Protein AF-A0A5E4I9H7-F1 (afdb_monomer)

Nearest PDB structures (foldseek):
  7e1y-assembly1_H  TM=5.548E-01  e=5.928E-02  Staphylothermus marinus F1
  8fk7-assembly1_B  TM=4.806E-01  e=4.820E-02  Pyrobaculum calidifontis
  9bc2-assembly1_A  TM=6.150E-01  e=5.208E-01  Homo sapiens
  5mhl-assembly1_A  TM=6.143E-01  e=5.927E+00  Homo sapiens

Sequence (140 aa):
MRKIIFLIAFCIITSLSLPLVTAENTTNNTGPEFEVGLYTSIGFGLSFHGFEISVKNIGDSTAHNVTLTNLSIEGNVIYNNRVTKWERDIESGTTLLGSPNSLFIGIGRFTATMTVTCDEGIFGTGSGNGFIFGPFIIVP

pLDDT: mean 74.17, std 20.03, range [35.59, 94.38]

Secondary structure (DSSP, 8-state):
------------------------------S--EEEEEEEE--SSSS--EEEEEEEE-SSSPBPS-EEEEEEEEEEEEE----B-----B-TT-EEEE--S--EEEEEEEEEEEEEE-TTS-EEEEEEEEEEEETEEE--

Radius of gyration: 18.61 Å; Cα contacts (8 Å, |Δi|>4): 320; chains: 1; bounding box: 38×57×47 Å

Foldseek 3Di:
DDDPPDDPDDDPPPVPPDPPDDDDDPDLDQDWDWDKDWFWDDDDDPPARATKMKIATQHQAKFFQKWWADKDKDDFKDKDDDGGGDRDIHGHGDMDMDGRPMFIAGAFKMKIKIWIAGPVRDIDIDIFIWGHHGRHIGTD

Structure (mmCIF, N/CA/C/O backbone):
data_AF-A0A5E4I9H7-F1
#
_entry.id   AF-A0A5E4I9H7-F1
#
loop_
_atom_site.group_PDB
_atom_site.id
_atom_site.type_symbol
_atom_site.label_atom_id
_atom_site.label_alt_id
_atom_site.label_comp_id
_atom_site.label_asym_id
_atom_site.label_entity_id
_atom_site.label_seq_id
_atom_site.pdbx_PDB_ins_code
_atom_site.Cartn_x
_atom_site.Cartn_y
_atom_site.Cartn_z
_atom_site.occupancy
_atom_site.B_iso_or_equiv
_atom_site.auth_seq_id
_atom_site.auth_comp_id
_atom_site.auth_asym_id
_atom_site.auth_atom_id
_atom_site.pdbx_PDB_model_num
ATOM 1 N N . MET A 1 1 ? -6.751 46.058 32.868 1.00 44.66 1 MET A N 1
ATOM 2 C CA . MET A 1 1 ? -6.467 46.267 31.429 1.00 44.66 1 MET A CA 1
ATOM 3 C C . MET A 1 1 ? -4.961 46.276 31.224 1.00 44.66 1 MET A C 1
ATOM 5 O O . MET A 1 1 ? -4.310 47.004 31.956 1.00 44.66 1 MET A O 1
ATOM 9 N N . ARG A 1 2 ? -4.470 45.542 30.206 1.00 40.03 2 ARG A N 1
ATOM 10 C CA . ARG A 1 2 ? -3.063 45.441 29.740 1.00 40.03 2 ARG A CA 1
ATOM 11 C C . ARG A 1 2 ? -2.138 44.648 30.679 1.00 40.03 2 ARG A C 1
ATOM 13 O O . ARG A 1 2 ? -2.130 44.911 31.864 1.00 40.03 2 ARG A O 1
ATOM 20 N N . LYS A 1 3 ? -1.304 43.698 30.258 1.00 39.94 3 LYS A N 1
ATOM 21 C CA . LYS A 1 3 ? -1.002 43.030 28.979 1.00 39.94 3 LYS A CA 1
ATOM 22 C C . LYS A 1 3 ? -0.296 41.734 29.408 1.00 39.94 3 LYS A C 1
ATOM 24 O O . LYS A 1 3 ? 0.827 41.808 29.892 1.00 39.94 3 LYS A O 1
ATOM 29 N N . ILE A 1 4 ? -0.942 40.580 29.277 1.00 44.72 4 ILE A N 1
ATOM 30 C CA . ILE A 1 4 ? -0.258 39.290 29.405 1.00 44.72 4 ILE A CA 1
ATOM 31 C C . ILE A 1 4 ? 0.155 38.912 27.984 1.00 44.72 4 ILE A C 1
ATOM 33 O O . ILE A 1 4 ? -0.651 38.425 27.199 1.00 44.72 4 ILE A O 1
ATOM 37 N N . ILE A 1 5 ? 1.392 39.251 27.627 1.00 48.50 5 ILE A N 1
ATOM 38 C CA . ILE A 1 5 ? 2.045 38.751 26.419 1.00 48.50 5 ILE A CA 1
ATOM 39 C C . ILE A 1 5 ? 2.619 37.394 26.825 1.00 48.50 5 ILE A C 1
ATOM 41 O O . ILE A 1 5 ? 3.740 37.316 27.319 1.00 48.50 5 ILE A O 1
ATOM 45 N N . PHE A 1 6 ? 1.811 36.337 26.709 1.00 40.84 6 PHE A N 1
ATOM 46 C CA . PHE A 1 6 ? 2.344 34.981 26.736 1.00 40.84 6 PHE A CA 1
ATOM 47 C C . PHE A 1 6 ? 2.988 34.721 25.379 1.00 40.84 6 PHE A C 1
ATOM 49 O O . PHE A 1 6 ? 2.344 34.703 24.333 1.00 40.84 6 PHE A O 1
ATOM 56 N N . LEU A 1 7 ? 4.303 34.608 25.456 1.00 37.34 7 LEU A N 1
ATOM 57 C CA . LEU A 1 7 ? 5.242 34.168 24.450 1.00 37.34 7 LEU A CA 1
ATOM 58 C C . LEU A 1 7 ? 4.737 32.856 23.808 1.00 37.34 7 LEU A C 1
ATOM 60 O O . LEU A 1 7 ? 4.924 31.782 24.371 1.00 37.34 7 LEU A O 1
ATOM 64 N N . ILE A 1 8 ? 4.087 32.925 22.641 1.00 43.84 8 ILE A N 1
ATOM 65 C CA . ILE A 1 8 ? 3.889 31.753 21.771 1.00 43.84 8 ILE A CA 1
ATOM 66 C C . ILE A 1 8 ? 5.214 31.551 21.039 1.00 43.84 8 ILE A C 1
ATOM 68 O O . ILE A 1 8 ? 5.404 31.956 19.895 1.00 43.84 8 ILE A O 1
ATOM 72 N N . ALA A 1 9 ? 6.177 31.007 21.770 1.00 41.84 9 ALA A N 1
ATOM 73 C CA . ALA A 1 9 ? 7.362 30.401 21.208 1.00 41.84 9 ALA A CA 1
ATOM 74 C C . ALA A 1 9 ? 7.155 28.887 21.256 1.00 41.84 9 ALA A C 1
ATOM 76 O O . ALA A 1 9 ? 6.731 28.352 22.277 1.00 41.84 9 ALA A O 1
ATOM 77 N N . PHE A 1 10 ? 7.535 28.221 20.168 1.00 40.91 10 PHE A N 1
ATOM 78 C CA . PHE A 1 10 ? 7.790 26.783 20.110 1.00 40.91 10 PHE A CA 1
ATOM 79 C C . PHE A 1 10 ? 6.576 25.851 19.945 1.00 40.91 10 PHE A C 1
ATOM 81 O O . PHE A 1 10 ? 6.074 25.258 20.891 1.00 40.91 10 PHE A O 1
ATOM 88 N N . CYS A 1 11 ? 6.164 25.659 18.691 1.00 36.44 11 CYS A N 1
ATOM 89 C CA . CYS A 1 11 ? 6.064 24.329 18.073 1.00 36.44 11 CYS A CA 1
ATOM 90 C C . CYS A 1 11 ? 5.727 24.507 16.590 1.00 36.44 11 CYS A C 1
ATOM 92 O O . CYS A 1 11 ? 4.625 24.219 16.130 1.00 36.44 11 CYS A O 1
ATOM 94 N N . ILE A 1 12 ? 6.707 24.991 15.823 1.00 42.19 12 ILE A N 1
ATOM 95 C CA . ILE A 1 12 ? 6.789 24.608 14.416 1.00 42.19 12 ILE A CA 1
ATOM 96 C C . ILE A 1 12 ? 7.152 23.123 14.463 1.00 42.19 12 ILE A C 1
ATOM 98 O O . ILE A 1 12 ? 8.326 22.767 14.509 1.00 42.19 12 ILE A O 1
ATOM 102 N N . ILE A 1 13 ? 6.149 22.250 14.549 1.00 46.06 13 ILE A N 1
ATOM 103 C CA . ILE A 1 13 ? 6.342 20.844 14.211 1.00 46.06 13 ILE A CA 1
ATOM 104 C C . ILE A 1 13 ? 6.421 20.850 12.689 1.00 46.06 13 ILE A C 1
ATOM 106 O O . ILE A 1 13 ? 5.437 20.633 11.989 1.00 46.06 13 ILE A O 1
ATOM 110 N N . THR A 1 14 ? 7.598 21.199 12.165 1.00 43.44 14 THR A N 1
ATOM 111 C CA . THR A 1 14 ? 7.997 20.687 10.864 1.00 43.44 14 THR A CA 1
ATOM 112 C C . THR A 1 14 ? 7.932 19.182 11.036 1.00 43.44 14 THR A C 1
ATOM 114 O O . THR A 1 14 ? 8.718 18.620 11.801 1.00 43.44 14 THR A O 1
ATOM 117 N N . SER A 1 15 ? 6.936 18.552 10.426 1.00 42.78 15 SER A N 1
ATOM 118 C CA . SER A 1 15 ? 6.852 17.109 10.283 1.00 42.78 15 SER A CA 1
ATOM 119 C C . SER A 1 15 ? 8.076 16.661 9.490 1.00 42.78 15 SER A C 1
ATOM 121 O O . SER A 1 15 ? 8.045 16.534 8.270 1.00 42.78 15 SER A O 1
ATOM 123 N N . LEU A 1 16 ? 9.194 16.506 10.195 1.00 39.16 16 LEU A N 1
ATOM 124 C CA . LEU A 1 16 ? 10.362 15.791 9.733 1.00 39.16 16 LEU A CA 1
ATOM 125 C C . LEU A 1 16 ? 9.991 14.315 9.865 1.00 39.16 16 LEU A C 1
ATOM 127 O O . LEU A 1 16 ? 10.379 13.638 10.813 1.00 39.16 16 LEU A O 1
ATOM 131 N N . SER A 1 17 ? 9.134 13.852 8.958 1.00 41.81 17 SER A N 1
ATOM 132 C CA . SER A 1 17 ? 8.898 12.435 8.740 1.00 41.81 17 SER A CA 1
ATOM 133 C C . SER A 1 17 ? 10.205 11.873 8.194 1.00 41.81 17 SER A C 1
ATOM 135 O O . SER A 1 17 ? 10.480 11.953 6.997 1.00 41.81 17 SER A O 1
ATOM 137 N N . LEU A 1 18 ? 11.070 11.407 9.093 1.00 37.03 18 LEU A N 1
ATOM 138 C CA . LEU A 1 18 ? 12.185 10.554 8.718 1.00 37.03 18 LEU A CA 1
ATOM 139 C C . LEU A 1 18 ? 11.556 9.236 8.258 1.00 37.03 18 LEU A C 1
ATOM 141 O O . LEU A 1 18 ? 10.929 8.573 9.089 1.00 37.03 18 LEU A O 1
ATOM 145 N N . PRO A 1 19 ? 11.667 8.846 6.976 1.00 37.22 19 PRO A N 1
ATOM 146 C CA . PRO A 1 19 ? 11.302 7.493 6.604 1.00 37.22 19 PRO A CA 1
ATOM 147 C C . PRO A 1 19 ? 12.175 6.549 7.435 1.00 37.22 19 PRO A C 1
ATOM 149 O O . PRO A 1 19 ? 13.403 6.664 7.445 1.00 37.22 19 PRO A O 1
ATOM 152 N N . LEU A 1 20 ? 11.540 5.644 8.181 1.00 36.56 20 LEU A N 1
ATOM 153 C CA . LEU A 1 20 ? 12.226 4.534 8.830 1.00 36.56 20 LEU A CA 1
ATOM 154 C C . LEU A 1 20 ? 12.629 3.548 7.728 1.00 36.56 20 LEU A C 1
ATOM 156 O O . LEU A 1 20 ? 11.966 2.540 7.500 1.00 36.56 20 LEU A O 1
ATOM 160 N N . VAL A 1 21 ? 13.692 3.879 6.996 1.00 36.00 21 VAL A N 1
ATOM 161 C CA . VAL A 1 21 ? 14.273 3.001 5.982 1.00 36.00 21 VAL A CA 1
ATOM 162 C C . VAL A 1 21 ? 14.941 1.848 6.719 1.00 36.00 21 VAL A C 1
ATOM 164 O O . VAL A 1 21 ? 15.958 2.029 7.385 1.00 36.00 21 VAL A O 1
ATOM 167 N N . THR A 1 22 ? 14.354 0.659 6.616 1.00 38.41 22 THR A N 1
ATOM 168 C CA . THR A 1 22 ? 15.020 -0.584 7.008 1.00 38.41 22 THR A CA 1
ATOM 169 C C . THR A 1 22 ? 14.993 -1.538 5.825 1.00 38.41 22 THR A C 1
ATOM 171 O O . THR A 1 22 ? 13.996 -2.219 5.618 1.00 38.41 22 THR A O 1
ATOM 174 N N . ALA A 1 23 ? 16.077 -1.534 5.048 1.00 37.97 23 ALA A N 1
ATOM 175 C CA . ALA A 1 23 ? 16.718 -2.701 4.435 1.00 37.97 23 ALA A CA 1
ATOM 176 C C . ALA A 1 23 ? 17.817 -2.205 3.479 1.00 37.97 23 ALA A C 1
ATOM 178 O O . ALA A 1 23 ? 17.538 -1.781 2.363 1.00 37.97 23 ALA A O 1
ATOM 179 N N . GLU A 1 24 ? 19.076 -2.260 3.919 1.00 40.72 24 GLU A N 1
ATOM 180 C CA . GLU A 1 24 ? 20.189 -2.406 2.980 1.00 40.72 24 GLU A CA 1
ATOM 181 C C . GLU A 1 24 ? 20.118 -3.824 2.413 1.00 40.72 24 GLU A C 1
ATOM 183 O O . GLU A 1 24 ? 20.291 -4.801 3.144 1.00 40.72 24 GLU A O 1
ATOM 188 N N . ASN A 1 25 ? 19.895 -3.940 1.108 1.00 35.59 25 ASN A N 1
ATOM 189 C CA . ASN A 1 25 ? 20.383 -5.082 0.353 1.00 35.59 25 ASN A CA 1
ATOM 190 C C . ASN A 1 25 ? 20.858 -4.598 -1.018 1.00 35.59 25 ASN A C 1
ATOM 192 O O . ASN A 1 25 ? 20.178 -4.748 -2.026 1.00 35.59 25 ASN A O 1
ATOM 196 N N . THR A 1 26 ? 22.036 -3.975 -1.041 1.00 40.25 26 THR A N 1
ATOM 197 C CA . THR A 1 26 ? 22.721 -3.558 -2.269 1.00 40.25 26 THR A CA 1
ATOM 198 C C . THR A 1 26 ? 23.333 -4.782 -2.960 1.00 40.25 26 THR A C 1
ATOM 200 O O . THR A 1 26 ? 24.550 -4.945 -3.035 1.00 40.25 26 THR A O 1
ATOM 203 N N . THR A 1 27 ? 22.491 -5.683 -3.458 1.00 44.59 27 THR A N 1
ATOM 204 C CA . THR A 1 27 ? 22.846 -6.501 -4.617 1.00 44.59 27 THR A CA 1
ATOM 205 C C . THR A 1 27 ? 22.474 -5.687 -5.848 1.00 44.59 27 THR A C 1
ATOM 207 O O . THR A 1 27 ? 21.405 -5.091 -5.874 1.00 44.59 27 THR A O 1
ATOM 210 N N . ASN A 1 28 ? 23.358 -5.611 -6.847 1.00 47.53 28 ASN A N 1
ATOM 211 C CA . ASN A 1 28 ? 23.052 -5.020 -8.154 1.00 47.53 28 ASN A CA 1
ATOM 212 C C . ASN A 1 28 ? 21.913 -5.823 -8.807 1.00 47.53 28 ASN A C 1
ATOM 214 O O . ASN A 1 28 ? 22.161 -6.711 -9.623 1.00 47.53 28 ASN A O 1
ATOM 218 N N . ASN A 1 29 ? 20.679 -5.570 -8.390 1.00 53.97 29 ASN A N 1
ATOM 219 C CA . ASN A 1 29 ? 19.491 -6.161 -8.964 1.00 53.97 29 ASN A CA 1
ATOM 220 C C . ASN A 1 29 ? 19.203 -5.363 -10.230 1.00 53.97 29 ASN A C 1
ATOM 222 O O . ASN A 1 29 ? 18.763 -4.222 -10.169 1.00 53.97 29 ASN A O 1
ATOM 226 N N . THR A 1 30 ? 19.512 -5.952 -11.381 1.00 75.06 30 THR A N 1
ATOM 227 C CA . THR A 1 30 ? 19.011 -5.457 -12.663 1.00 75.06 30 THR A CA 1
ATOM 228 C C . THR A 1 30 ? 17.507 -5.717 -12.693 1.00 75.06 30 THR A C 1
ATOM 230 O O . THR A 1 30 ? 17.106 -6.884 -12.651 1.00 75.06 30 THR A O 1
ATOM 233 N N . GLY A 1 31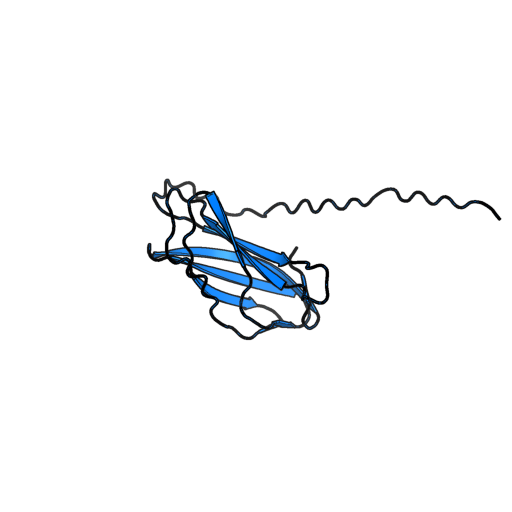 ? 16.679 -4.677 -12.732 1.00 83.94 31 GLY A N 1
ATOM 234 C CA . GLY A 1 31 ? 15.224 -4.816 -12.661 1.00 83.94 31 GLY A CA 1
ATOM 235 C C . GLY A 1 31 ? 14.527 -3.711 -11.858 1.00 83.94 31 GLY A C 1
ATOM 236 O O . GLY A 1 31 ? 15.185 -2.906 -11.195 1.00 83.94 31 GLY A O 1
ATOM 237 N N . PRO A 1 32 ? 13.185 -3.657 -11.903 1.00 88.62 32 PRO A N 1
ATOM 238 C CA . PRO A 1 32 ? 12.420 -2.817 -10.998 1.00 88.62 32 PRO A CA 1
ATOM 239 C C . PRO A 1 32 ? 12.547 -3.329 -9.558 1.00 88.62 32 PRO A C 1
ATOM 241 O O . PRO A 1 32 ? 12.660 -4.528 -9.313 1.00 88.62 32 PRO A O 1
ATOM 244 N N . GLU A 1 33 ? 12.481 -2.414 -8.599 1.00 91.31 33 GLU A N 1
ATOM 245 C CA . GLU A 1 33 ? 12.485 -2.704 -7.162 1.00 91.31 33 GLU A CA 1
ATOM 246 C C . GLU A 1 33 ? 11.599 -1.670 -6.470 1.00 91.31 33 GLU A C 1
ATOM 248 O O . GLU A 1 33 ? 11.568 -0.517 -6.892 1.00 91.31 33 GLU A O 1
ATOM 253 N N . PHE A 1 34 ? 10.859 -2.048 -5.426 1.00 90.50 34 PHE A N 1
ATOM 254 C CA . PHE A 1 34 ? 9.857 -1.160 -4.834 1.00 90.50 34 PHE A CA 1
ATOM 255 C C . PHE A 1 34 ? 10.146 -0.807 -3.380 1.00 90.50 34 PHE A C 1
ATOM 257 O O . PHE A 1 34 ? 10.235 -1.677 -2.516 1.00 90.50 34 PHE A O 1
ATOM 264 N N . GLU A 1 35 ? 10.135 0.490 -3.098 1.00 91.56 35 GLU A N 1
ATOM 265 C CA . GLU A 1 35 ? 9.957 1.040 -1.759 1.00 91.56 35 GLU A CA 1
ATOM 266 C C . GLU A 1 35 ? 8.468 1.370 -1.571 1.00 91.56 35 GLU A C 1
ATOM 268 O O . GLU A 1 35 ? 7.886 2.131 -2.350 1.00 91.56 35 GLU A O 1
ATOM 273 N N . VAL A 1 36 ? 7.829 0.778 -0.559 1.00 89.56 36 VAL A N 1
ATOM 274 C CA . VAL A 1 36 ? 6.387 0.927 -0.313 1.00 89.56 36 VAL A CA 1
ATOM 275 C C . VAL A 1 36 ? 6.155 1.599 1.036 1.00 89.56 36 VAL A C 1
ATOM 277 O O . VAL A 1 36 ? 6.547 1.068 2.075 1.00 89.56 36 VAL A O 1
ATOM 280 N N . GLY A 1 37 ? 5.490 2.752 1.022 1.00 88.12 37 GLY A N 1
ATOM 281 C CA . GLY A 1 37 ? 5.144 3.530 2.208 1.00 88.12 37 GLY A CA 1
ATOM 282 C C . GLY A 1 37 ? 3.638 3.612 2.432 1.00 88.12 37 GLY A C 1
ATOM 283 O O . GLY A 1 37 ? 2.841 3.462 1.509 1.00 88.12 37 GLY A O 1
ATOM 284 N N . LEU A 1 38 ? 3.249 3.864 3.679 1.00 85.94 38 LEU A N 1
ATOM 285 C CA . LEU A 1 38 ? 1.865 4.076 4.099 1.00 85.94 38 LEU A CA 1
ATOM 286 C C . LEU A 1 38 ? 1.790 5.406 4.839 1.00 85.94 38 LEU A C 1
ATOM 288 O O . LEU A 1 38 ? 2.664 5.688 5.654 1.00 85.94 38 LEU A O 1
ATOM 292 N N . TYR A 1 39 ? 0.765 6.211 4.578 1.00 83.50 39 TYR A N 1
ATOM 293 C CA . TYR A 1 39 ? 0.606 7.509 5.231 1.00 83.50 39 TYR A CA 1
ATOM 294 C C . TYR A 1 39 ? -0.860 7.962 5.245 1.00 83.50 39 TYR A C 1
ATOM 296 O O . TYR A 1 39 ? -1.738 7.361 4.622 1.00 83.50 39 TYR A O 1
ATOM 304 N N . THR A 1 40 ? -1.139 9.025 5.997 1.00 79.19 40 THR A N 1
ATOM 305 C CA . THR A 1 40 ? -2.445 9.689 5.990 1.00 79.19 40 THR A CA 1
ATOM 306 C C . THR A 1 40 ? -2.392 10.917 5.097 1.00 79.19 40 THR A C 1
ATOM 308 O O . THR A 1 40 ? -1.576 11.813 5.308 1.00 79.19 40 THR A O 1
ATOM 311 N N . SER A 1 41 ? -3.323 11.009 4.152 1.00 67.88 41 SER A N 1
ATOM 312 C CA . SER A 1 41 ? -3.600 12.257 3.446 1.00 67.88 41 SER A CA 1
ATOM 313 C C . SER A 1 41 ? -4.569 13.122 4.248 1.00 67.88 41 SER A C 1
ATOM 315 O O . SER A 1 41 ? -5.560 12.641 4.804 1.00 67.88 41 SER A O 1
ATOM 317 N N . ILE A 1 42 ? -4.292 14.423 4.320 1.00 59.53 42 ILE A N 1
ATOM 318 C CA . ILE A 1 42 ? -5.215 15.412 4.883 1.00 59.53 42 ILE A CA 1
ATOM 319 C C . ILE A 1 42 ? -5.693 16.288 3.727 1.00 59.53 42 ILE A C 1
ATOM 321 O O . ILE A 1 42 ? -4.981 17.185 3.280 1.00 59.53 42 ILE A O 1
ATOM 325 N N . GLY A 1 43 ? -6.899 16.021 3.227 1.00 50.19 43 GLY A N 1
ATOM 326 C CA . GLY A 1 43 ? -7.582 16.921 2.302 1.00 50.19 43 GLY A CA 1
ATOM 327 C C . GLY A 1 43 ? -8.211 18.097 3.056 1.00 50.19 43 GLY A C 1
ATOM 328 O O . GLY A 1 43 ? -8.847 17.907 4.090 1.00 50.19 43 GLY A O 1
ATOM 329 N N . PHE A 1 44 ? -8.069 19.325 2.548 1.00 37.28 44 PHE A N 1
ATOM 330 C CA . PHE A 1 44 ? -8.844 20.462 3.055 1.00 37.28 44 PHE A CA 1
ATOM 331 C C . PHE A 1 44 ? -10.278 20.389 2.506 1.00 37.28 44 PHE A C 1
ATOM 333 O O . PHE A 1 44 ? -10.523 20.684 1.339 1.00 37.28 44 PHE A O 1
ATOM 340 N N . GLY A 1 45 ? -11.226 19.975 3.349 1.00 41.12 45 GLY A N 1
ATOM 341 C CA . GLY A 1 45 ? -12.648 19.815 3.018 1.00 41.12 45 GLY A CA 1
ATOM 342 C C . GLY A 1 45 ? -13.216 18.536 3.637 1.00 41.12 45 GLY A C 1
ATOM 343 O O . GLY A 1 45 ? -12.471 17.738 4.188 1.00 41.12 45 GLY A O 1
ATOM 344 N N . LEU A 1 46 ? -14.527 18.299 3.534 1.00 36.72 46 LEU A N 1
ATOM 345 C CA . LEU A 1 46 ? -15.194 17.065 4.009 1.00 36.72 46 LEU A CA 1
ATOM 346 C C . LEU A 1 46 ? -14.741 15.776 3.273 1.00 36.72 46 LEU A C 1
ATOM 348 O O . LEU A 1 46 ? -15.368 14.727 3.407 1.00 36.72 46 LEU A O 1
ATOM 352 N N . SER A 1 47 ? -13.668 15.851 2.487 1.00 42.12 47 SER A N 1
ATOM 353 C CA . SER A 1 47 ? -13.011 14.727 1.835 1.00 42.12 47 SER A CA 1
ATOM 354 C C . SER A 1 47 ? -12.081 14.065 2.848 1.00 42.12 47 SER A C 1
ATOM 356 O O . SER A 1 47 ? -11.034 14.600 3.199 1.00 42.12 47 SER A O 1
ATOM 358 N N . PHE A 1 48 ? -12.553 12.936 3.365 1.00 49.22 48 PHE A N 1
ATOM 359 C CA . PHE A 1 48 ? -11.990 12.134 4.445 1.00 49.22 48 PHE A CA 1
ATOM 360 C C . PHE A 1 48 ? -10.459 12.014 4.441 1.00 49.22 48 PHE A C 1
ATOM 362 O O . PHE A 1 48 ? -9.842 11.839 3.395 1.00 49.22 48 PHE A O 1
ATOM 369 N N . HIS A 1 49 ? -9.891 12.033 5.652 1.00 53.66 49 HIS A N 1
ATOM 370 C CA . HIS A 1 49 ? -8.520 11.645 5.981 1.00 53.66 49 HIS A CA 1
ATOM 371 C C . HIS A 1 49 ? -8.231 10.237 5.438 1.00 53.66 49 HIS A C 1
ATOM 373 O O . HIS A 1 49 ? -8.561 9.235 6.075 1.00 53.66 49 HIS A O 1
ATOM 379 N N . GLY A 1 50 ? -7.720 10.168 4.212 1.00 66.69 50 GLY A N 1
ATOM 380 C CA . GLY A 1 50 ? -7.597 8.930 3.460 1.00 66.69 50 GLY A CA 1
ATOM 381 C C . GLY A 1 50 ? -6.311 8.213 3.826 1.00 66.69 50 GLY A C 1
ATOM 382 O O . GLY A 1 50 ? -5.239 8.820 3.816 1.00 66.69 50 GLY A O 1
ATOM 383 N N . PHE A 1 51 ? -6.418 6.920 4.120 1.00 80.38 51 PHE A N 1
A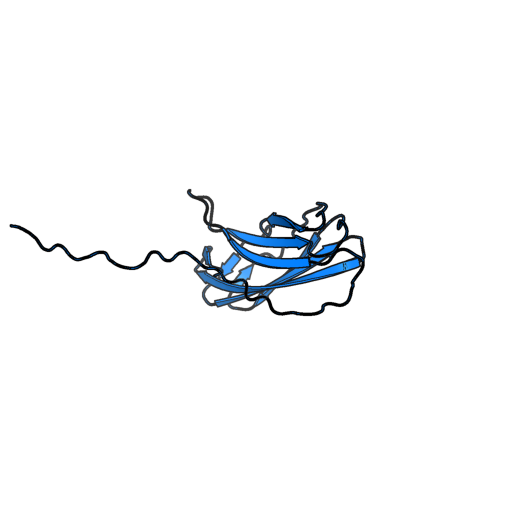TOM 384 C CA . PHE A 1 51 ? -5.266 6.028 4.134 1.00 80.38 51 PHE A CA 1
ATOM 385 C C . PHE A 1 51 ? -4.693 5.968 2.715 1.00 80.38 51 PHE A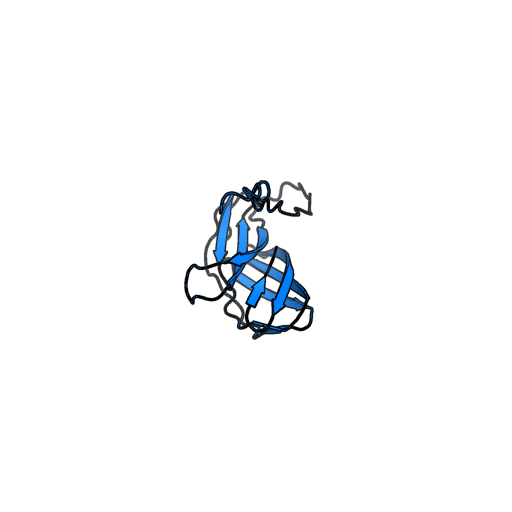 C 1
ATOM 387 O O . PHE A 1 51 ? -5.414 5.663 1.763 1.00 80.38 51 PHE A O 1
ATOM 394 N N . GLU A 1 52 ? -3.427 6.326 2.563 1.00 86.19 52 GLU A N 1
ATOM 395 C CA . GLU A 1 52 ? -2.751 6.428 1.277 1.00 86.19 52 GLU A CA 1
ATOM 396 C C . GLU A 1 52 ? -1.474 5.588 1.292 1.00 86.19 52 GLU A C 1
ATOM 398 O O . GLU A 1 52 ? -0.891 5.301 2.341 1.00 86.19 52 GLU A O 1
ATOM 403 N N . ILE A 1 53 ? -1.081 5.139 0.108 1.00 86.19 53 ILE A N 1
ATOM 404 C CA . ILE A 1 53 ? 0.058 4.264 -0.119 1.00 86.19 53 ILE A CA 1
ATOM 405 C C . ILE A 1 53 ? 0.957 4.952 -1.143 1.00 86.19 53 ILE A C 1
ATOM 407 O O . ILE A 1 53 ? 0.483 5.423 -2.181 1.00 86.19 53 ILE A O 1
ATOM 411 N N . SER A 1 54 ? 2.256 4.977 -0.865 1.00 89.00 54 SER A N 1
ATOM 412 C CA . SER A 1 54 ? 3.286 5.349 -1.829 1.00 89.00 54 SER A CA 1
ATOM 413 C C . SER A 1 54 ? 3.979 4.092 -2.320 1.00 89.00 54 SER A C 1
ATOM 415 O O . SER A 1 54 ? 4.314 3.201 -1.543 1.00 89.00 54 SER A O 1
ATOM 417 N N . VAL A 1 55 ? 4.212 4.030 -3.621 1.00 90.81 55 VAL A N 1
ATOM 418 C CA . VAL A 1 55 ? 5.027 2.997 -4.251 1.00 90.81 55 VAL A CA 1
ATOM 419 C C . VAL A 1 55 ? 6.061 3.712 -5.094 1.00 90.81 55 VAL A C 1
ATOM 421 O O . VAL A 1 55 ? 5.716 4.384 -6.064 1.00 90.81 55 VAL A O 1
ATOM 424 N N . LYS A 1 56 ? 7.326 3.601 -4.712 1.00 92.50 56 LYS A N 1
ATOM 425 C CA . LYS A 1 56 ? 8.444 4.170 -5.453 1.00 92.50 56 LYS A CA 1
ATOM 426 C C . LYS A 1 56 ? 9.234 3.051 -6.101 1.00 92.50 56 LYS A C 1
ATOM 428 O O . LYS A 1 56 ? 9.649 2.124 -5.411 1.00 92.50 56 LYS A O 1
ATOM 433 N N . ASN A 1 57 ? 9.459 3.155 -7.405 1.00 93.38 57 ASN A N 1
ATOM 434 C CA . ASN A 1 57 ? 10.395 2.270 -8.080 1.00 93.38 57 ASN A CA 1
ATOM 435 C C . ASN A 1 57 ? 11.820 2.778 -7.813 1.00 93.38 57 ASN A C 1
ATOM 437 O O . ASN A 1 57 ? 12.195 3.854 -8.276 1.00 93.38 57 ASN A O 1
ATOM 441 N N . ILE A 1 58 ? 12.583 2.047 -7.007 1.00 93.75 58 ILE A N 1
ATOM 442 C CA . ILE A 1 58 ? 13.987 2.328 -6.677 1.00 93.75 58 ILE A CA 1
ATOM 443 C C . ILE A 1 58 ? 14.964 1.498 -7.520 1.00 93.75 58 ILE A C 1
ATOM 445 O O . ILE A 1 58 ? 16.171 1.705 -7.407 1.00 93.75 58 ILE A O 1
ATOM 449 N N . GLY A 1 59 ? 14.443 0.587 -8.347 1.00 90.38 59 GLY A N 1
ATOM 450 C CA . GLY A 1 59 ? 15.218 -0.199 -9.303 1.00 90.38 59 GLY A CA 1
ATOM 451 C C . GLY A 1 59 ? 15.650 0.618 -10.522 1.00 90.38 59 GLY A C 1
ATOM 452 O O . GLY A 1 59 ? 15.325 1.797 -10.642 1.00 90.38 59 GLY A O 1
ATOM 453 N N . ASP A 1 60 ? 16.379 -0.016 -11.441 1.00 91.31 60 ASP A N 1
ATOM 454 C CA . ASP A 1 60 ? 17.030 0.639 -12.589 1.00 91.31 60 ASP A CA 1
ATOM 455 C C . ASP A 1 60 ? 16.230 0.574 -13.904 1.00 91.31 60 ASP A C 1
ATOM 457 O O . ASP A 1 60 ? 16.668 1.080 -14.939 1.00 91.31 60 ASP A O 1
ATOM 461 N N . SER A 1 61 ? 15.041 -0.029 -13.875 1.00 92.69 61 SER A N 1
ATOM 462 C CA . SER A 1 61 ? 14.171 -0.215 -15.040 1.00 92.69 61 SER A CA 1
ATOM 463 C C . SER A 1 61 ? 12.704 0.028 -14.701 1.00 92.69 61 SER A C 1
ATOM 465 O O . SER A 1 61 ? 12.305 0.013 -13.538 1.00 92.69 61 SER A O 1
ATOM 467 N N . THR A 1 62 ? 11.894 0.307 -15.724 1.00 93.94 62 THR A N 1
ATOM 468 C CA . THR A 1 62 ? 10.449 0.521 -15.574 1.00 93.94 62 THR A CA 1
ATOM 469 C C . THR A 1 62 ? 9.754 -0.761 -15.128 1.00 93.94 62 THR A C 1
ATOM 471 O O . THR A 1 62 ? 10.002 -1.823 -15.692 1.00 93.94 62 THR A O 1
ATOM 474 N N . ALA A 1 63 ? 8.856 -0.634 -14.152 1.00 93.19 63 ALA A N 1
ATOM 475 C CA . ALA A 1 63 ? 7.935 -1.691 -13.762 1.00 93.19 63 ALA A CA 1
ATOM 476 C C . ALA A 1 63 ? 6.610 -1.539 -14.507 1.00 93.19 63 ALA A C 1
ATOM 478 O O . ALA A 1 63 ? 6.036 -0.444 -14.483 1.00 93.19 63 ALA A O 1
ATOM 479 N N . HIS A 1 64 ? 6.098 -2.621 -15.092 1.00 92.19 64 HIS A N 1
ATOM 480 C CA . HIS A 1 64 ? 4.834 -2.588 -15.827 1.00 92.19 64 HIS A CA 1
ATOM 481 C C . HIS A 1 64 ? 3.672 -3.162 -15.008 1.00 92.19 64 HIS A C 1
ATOM 483 O O . HIS A 1 64 ? 3.833 -4.122 -14.250 1.00 92.19 64 HIS A O 1
ATOM 489 N N . ASN A 1 65 ? 2.481 -2.575 -15.176 1.00 89.69 65 ASN A N 1
ATOM 490 C CA . ASN A 1 65 ? 1.226 -3.044 -14.563 1.00 89.69 65 ASN A CA 1
ATOM 491 C C . ASN A 1 65 ? 1.288 -3.229 -13.029 1.00 89.69 65 ASN A C 1
ATOM 493 O O . ASN A 1 65 ? 0.854 -4.243 -12.468 1.00 89.69 65 ASN A O 1
ATOM 497 N N . VAL A 1 66 ? 1.808 -2.220 -12.325 1.00 88.56 66 VAL A N 1
ATOM 498 C CA . VAL A 1 66 ? 2.085 -2.288 -10.883 1.00 88.56 66 VAL A CA 1
ATOM 499 C C . VAL A 1 66 ? 0.810 -2.396 -10.035 1.00 88.56 66 VAL A C 1
ATOM 501 O O . VAL A 1 66 ? 0.146 -1.420 -9.712 1.00 88.56 66 VAL A O 1
ATOM 504 N N . THR A 1 67 ? 0.488 -3.594 -9.568 1.00 86.88 67 THR A N 1
ATOM 505 C CA . THR A 1 67 ? -0.745 -3.897 -8.833 1.00 86.88 67 THR A CA 1
ATOM 506 C C . THR A 1 67 ? -0.522 -3.978 -7.318 1.00 86.88 67 THR A C 1
ATOM 508 O O . THR A 1 67 ? 0.453 -4.575 -6.867 1.00 86.88 67 THR A O 1
ATOM 511 N N . LEU A 1 68 ? -1.466 -3.469 -6.510 1.00 82.75 68 LEU A N 1
ATOM 512 C CA . LEU A 1 68 ? -1.520 -3.747 -5.068 1.00 82.75 68 LEU A CA 1
ATOM 513 C C . LEU A 1 68 ? -2.427 -4.950 -4.820 1.00 82.75 68 LEU A C 1
ATOM 515 O O . LEU A 1 68 ? -3.636 -4.905 -5.070 1.00 82.75 68 LEU A O 1
ATOM 519 N N . THR A 1 69 ? -1.855 -6.039 -4.329 1.00 76.50 69 THR A N 1
ATOM 520 C CA . THR A 1 69 ? -2.570 -7.320 -4.263 1.00 76.50 69 THR A CA 1
ATOM 521 C C . THR A 1 69 ? -3.027 -7.676 -2.858 1.00 76.50 69 THR A C 1
ATOM 523 O O . THR A 1 69 ? -4.112 -8.233 -2.715 1.00 76.50 69 THR A O 1
ATOM 526 N N . ASN A 1 70 ? -2.272 -7.295 -1.823 1.00 76.31 70 ASN A N 1
ATOM 527 C CA . ASN A 1 70 ? -2.549 -7.709 -0.448 1.00 76.31 70 ASN A CA 1
ATOM 528 C C . ASN A 1 70 ? -2.428 -6.540 0.526 1.00 76.31 70 ASN A C 1
ATOM 530 O O . ASN A 1 70 ? -1.321 -6.205 0.936 1.00 76.31 70 ASN A O 1
ATOM 534 N N . LEU A 1 71 ? -3.563 -5.968 0.936 1.00 83.81 71 LEU A N 1
ATOM 535 C CA . LEU A 1 71 ? -3.629 -5.146 2.141 1.00 83.81 71 LEU A CA 1
ATOM 536 C C . LEU A 1 71 ? -4.011 -6.040 3.318 1.00 83.81 71 LEU A C 1
ATOM 538 O O . LEU A 1 71 ? -5.123 -6.565 3.359 1.00 83.81 71 LEU A O 1
ATOM 542 N N . SER A 1 72 ? -3.102 -6.184 4.273 1.00 86.75 72 SER A N 1
ATOM 543 C CA . SER A 1 72 ? -3.391 -6.769 5.578 1.00 86.75 72 SER A CA 1
ATOM 544 C C . SER A 1 72 ? -3.413 -5.666 6.622 1.00 86.75 72 SER A C 1
ATOM 546 O O . SER A 1 72 ? -2.554 -4.786 6.603 1.00 86.75 72 SER A O 1
ATOM 548 N N . ILE A 1 73 ? -4.384 -5.711 7.531 1.00 87.69 73 ILE A N 1
ATOM 549 C CA . ILE A 1 73 ? -4.424 -4.840 8.703 1.00 87.69 73 ILE A CA 1
ATOM 550 C C . ILE A 1 73 ? -4.615 -5.697 9.943 1.00 87.69 73 ILE A C 1
ATOM 552 O O . ILE A 1 73 ? -5.599 -6.428 10.059 1.00 87.69 73 ILE A O 1
ATOM 556 N N . GLU A 1 74 ? -3.684 -5.557 10.877 1.00 89.50 74 GLU A N 1
ATOM 557 C CA . GLU A 1 74 ? -3.735 -6.152 12.204 1.00 89.50 74 GLU A CA 1
ATOM 558 C C . GLU A 1 74 ? -4.179 -5.113 13.238 1.00 89.50 74 GLU A C 1
ATOM 560 O O . GLU A 1 74 ? -3.775 -3.950 13.184 1.00 89.50 74 GLU A O 1
ATOM 565 N N . GLY A 1 75 ? -5.004 -5.536 14.199 1.00 89.44 75 GLY A N 1
ATOM 566 C CA . GLY A 1 75 ? -5.539 -4.693 15.271 1.00 89.44 75 GLY A CA 1
ATOM 567 C C . GLY A 1 75 ? -7.066 -4.687 15.320 1.00 89.44 75 GLY A C 1
ATOM 568 O O . GLY A 1 75 ? -7.738 -5.509 14.700 1.00 89.44 75 GLY A O 1
ATOM 569 N N . ASN A 1 76 ? -7.631 -3.734 16.061 1.00 88.56 76 ASN A N 1
ATOM 570 C CA . ASN A 1 76 ? -9.081 -3.571 16.213 1.00 88.56 76 ASN A CA 1
ATOM 571 C C . ASN A 1 76 ? -9.672 -2.767 15.040 1.00 88.56 76 ASN A C 1
ATOM 573 O O . ASN A 1 76 ? -10.261 -1.697 15.234 1.00 88.56 76 ASN A O 1
ATOM 577 N N . VAL A 1 77 ? -9.466 -3.268 13.819 1.00 88.62 77 VAL A N 1
ATOM 578 C CA . VAL A 1 77 ? -9.912 -2.644 12.568 1.00 88.62 77 VAL A CA 1
ATOM 579 C C . VAL A 1 77 ? -10.773 -3.616 11.781 1.00 88.62 77 VAL A C 1
ATOM 581 O O . VAL A 1 77 ? -10.379 -4.743 11.499 1.00 88.62 77 VAL A O 1
ATOM 584 N N . ILE A 1 78 ? -11.945 -3.147 11.379 1.00 86.69 78 ILE A N 1
ATOM 585 C CA . ILE A 1 78 ? -12.807 -3.796 10.404 1.00 86.69 78 ILE A CA 1
ATOM 586 C C . ILE A 1 78 ? -12.615 -3.048 9.093 1.00 86.69 78 ILE A C 1
ATOM 588 O O . ILE A 1 78 ? -12.806 -1.832 9.025 1.00 86.69 78 ILE A O 1
ATOM 592 N N . TYR A 1 79 ? -12.246 -3.771 8.044 1.00 85.56 79 TYR A N 1
ATOM 593 C CA . TYR A 1 79 ? -12.085 -3.185 6.726 1.00 85.56 79 TYR A CA 1
ATOM 594 C C . TYR A 1 79 ? -12.641 -4.092 5.642 1.00 85.56 79 TYR A C 1
ATOM 596 O O . TYR A 1 79 ? -12.644 -5.317 5.764 1.00 85.56 79 TYR A O 1
ATOM 604 N N . ASN A 1 80 ? -13.135 -3.479 4.571 1.00 81.25 80 ASN A N 1
ATOM 605 C CA . ASN A 1 80 ? -13.479 -4.225 3.370 1.00 81.25 80 ASN A CA 1
ATOM 606 C C . ASN A 1 80 ? -12.198 -4.428 2.562 1.00 81.25 80 ASN A C 1
ATOM 608 O O . ASN A 1 80 ? -11.693 -3.464 1.996 1.00 81.25 80 ASN A O 1
ATOM 612 N N . ASN A 1 81 ? -11.663 -5.649 2.531 1.00 69.44 81 ASN A N 1
ATOM 613 C CA . ASN A 1 81 ? -10.469 -5.956 1.750 1.00 69.44 81 ASN A CA 1
ATOM 614 C C . ASN A 1 81 ? -10.808 -6.023 0.253 1.00 69.44 81 ASN A C 1
ATOM 616 O O . ASN A 1 81 ? -11.094 -7.093 -0.288 1.00 69.44 81 ASN A O 1
ATOM 620 N N . ARG A 1 82 ? -10.805 -4.868 -0.418 1.00 68.94 82 ARG A N 1
ATOM 621 C CA . ARG A 1 82 ? -10.874 -4.812 -1.877 1.00 68.94 82 ARG A CA 1
ATOM 622 C C . ARG A 1 82 ? -9.464 -4.718 -2.437 1.00 68.94 82 ARG A C 1
ATOM 624 O O . ARG A 1 82 ? -8.713 -3.802 -2.100 1.00 68.94 82 ARG A O 1
ATOM 631 N N . VAL A 1 83 ? -9.137 -5.642 -3.337 1.00 69.00 83 VAL A N 1
ATOM 632 C CA . VAL A 1 83 ? -7.923 -5.550 -4.155 1.00 69.00 83 VAL A CA 1
ATOM 633 C C . VAL A 1 83 ? -7.922 -4.191 -4.851 1.00 69.00 83 VAL A C 1
ATOM 635 O O . VAL A 1 83 ? -8.896 -3.823 -5.513 1.00 69.00 83 VAL A O 1
ATOM 638 N N . THR A 1 84 ? -6.842 -3.435 -4.678 1.00 69.81 84 THR A N 1
ATOM 639 C CA . THR A 1 84 ? -6.690 -2.112 -5.283 1.00 69.81 84 THR A CA 1
ATOM 640 C C . THR A 1 84 ? -5.747 -2.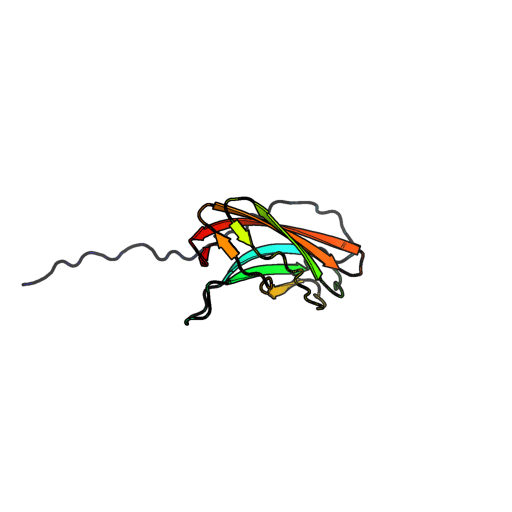239 -6.465 1.00 69.81 84 THR A C 1
ATOM 642 O O . THR A 1 84 ? -4.538 -2.329 -6.309 1.00 69.81 84 THR A O 1
ATOM 645 N N . LYS A 1 85 ? -6.292 -2.269 -7.677 1.00 70.50 85 LYS A N 1
ATOM 646 C CA . LYS A 1 85 ? -5.456 -2.328 -8.874 1.00 70.50 85 LYS A CA 1
ATOM 647 C C . LYS A 1 85 ? -5.126 -0.925 -9.355 1.00 70.50 85 LYS A C 1
ATOM 649 O O . LYS A 1 85 ? -6.030 -0.151 -9.666 1.00 70.50 85 LYS A O 1
ATOM 654 N N . TRP A 1 86 ? -3.840 -0.613 -9.420 1.00 72.75 86 TRP A N 1
ATOM 655 C CA . TRP A 1 86 ? -3.332 0.545 -10.138 1.00 72.75 86 TRP A CA 1
ATOM 656 C C . TRP A 1 86 ? -2.654 0.016 -11.389 1.00 72.75 86 TRP A C 1
ATOM 658 O O . TRP A 1 86 ? -1.469 -0.237 -11.384 1.00 72.75 86 TRP A O 1
ATOM 668 N N . GLU A 1 87 ? -3.393 -0.221 -12.462 1.00 77.25 87 GLU A N 1
ATOM 669 C CA . GLU A 1 87 ? -2.772 -0.651 -13.722 1.00 77.25 87 GLU A CA 1
ATOM 670 C C . GLU A 1 87 ? -2.003 0.540 -14.316 1.00 77.25 87 GLU A C 1
ATOM 672 O O . GLU A 1 87 ? -2.529 1.317 -15.111 1.00 77.25 87 GLU A O 1
ATOM 677 N N . ARG A 1 88 ? -0.794 0.766 -13.793 1.00 83.94 88 ARG A N 1
ATOM 678 C CA . ARG A 1 88 ? 0.099 1.871 -14.121 1.00 83.94 88 ARG A CA 1
ATOM 679 C C . ARG A 1 88 ? 1.531 1.372 -14.157 1.00 83.94 88 ARG A C 1
ATOM 681 O O . ARG A 1 88 ? 1.947 0.585 -13.306 1.00 83.94 88 ARG A O 1
ATOM 688 N N . ASP A 1 89 ? 2.270 1.905 -15.112 1.00 91.38 89 ASP A N 1
ATOM 689 C CA . ASP A 1 89 ? 3.707 1.715 -15.192 1.00 91.38 89 ASP A CA 1
ATOM 690 C C . ASP A 1 89 ? 4.402 2.725 -14.270 1.00 91.38 89 ASP A C 1
ATOM 692 O O . ASP A 1 89 ? 3.933 3.857 -14.100 1.00 91.38 89 ASP A O 1
ATOM 696 N N . ILE A 1 90 ? 5.509 2.311 -13.651 1.00 92.31 90 ILE A N 1
ATOM 697 C CA . ILE A 1 90 ? 6.319 3.162 -12.772 1.00 92.31 90 ILE A CA 1
ATOM 698 C C . ILE A 1 90 ? 7.754 3.155 -13.289 1.00 92.31 90 ILE A C 1
ATOM 700 O O . ILE A 1 90 ? 8.470 2.157 -13.180 1.00 92.31 90 ILE A O 1
ATOM 704 N N . GLU A 1 91 ? 8.184 4.283 -13.846 1.00 94.38 91 GLU A N 1
ATOM 705 C CA . GLU A 1 91 ? 9.566 4.483 -14.281 1.00 94.38 91 GLU A CA 1
ATOM 706 C C . GLU A 1 91 ? 10.531 4.461 -13.086 1.00 94.38 91 GLU A C 1
ATOM 708 O O . GLU A 1 91 ? 10.167 4.827 -11.963 1.00 94.38 91 GLU A O 1
ATOM 713 N N . SER A 1 92 ? 11.781 4.074 -13.339 1.00 94.00 92 SER A N 1
ATOM 714 C CA . SER A 1 92 ? 12.858 4.115 -12.344 1.00 94.00 92 SER A CA 1
ATOM 715 C C . SER A 1 92 ? 12.960 5.496 -11.680 1.00 94.00 92 SER A C 1
ATOM 717 O O . SER A 1 92 ? 13.021 6.529 -12.347 1.00 94.00 92 SER A O 1
ATOM 719 N N . GLY A 1 93 ? 13.010 5.515 -10.350 1.00 92.19 93 GLY A N 1
ATOM 720 C CA . GLY A 1 93 ? 13.119 6.719 -9.528 1.00 92.19 93 GLY A CA 1
ATOM 721 C C . GLY A 1 93 ? 11.805 7.471 -9.305 1.00 92.19 93 GLY A C 1
ATOM 722 O O . GLY A 1 93 ? 11.799 8.452 -8.557 1.00 92.19 93 GLY A O 1
ATOM 723 N N . THR A 1 94 ? 10.696 7.036 -9.910 1.00 93.88 94 THR A N 1
ATOM 724 C CA . THR A 1 94 ? 9.398 7.706 -9.768 1.00 93.88 94 THR A CA 1
ATOM 725 C C . THR A 1 94 ? 8.561 7.116 -8.637 1.00 93.88 94 THR A C 1
ATOM 727 O O . THR A 1 94 ? 8.676 5.939 -8.290 1.00 93.88 94 THR A O 1
ATOM 730 N N . THR A 1 95 ? 7.712 7.964 -8.055 1.00 91.00 95 THR A N 1
ATOM 731 C CA . THR A 1 95 ? 6.790 7.593 -6.980 1.00 91.00 95 THR A CA 1
ATOM 732 C C . THR A 1 95 ? 5.359 7.715 -7.467 1.00 91.00 95 THR A C 1
ATOM 734 O O . THR A 1 95 ? 4.943 8.757 -7.977 1.00 91.00 95 THR A O 1
ATOM 737 N N . LEU A 1 96 ? 4.586 6.666 -7.236 1.00 88.31 96 LEU A N 1
ATOM 738 C CA . LEU A 1 96 ? 3.162 6.618 -7.479 1.00 88.31 96 LEU A CA 1
ATOM 739 C C . LEU A 1 96 ? 2.422 6.634 -6.147 1.00 88.31 96 LEU A C 1
ATOM 741 O O . LEU A 1 96 ? 2.767 5.908 -5.216 1.00 88.31 96 LEU A O 1
ATOM 745 N N . LEU A 1 97 ? 1.399 7.477 -6.079 1.00 86.00 97 LEU A N 1
ATOM 746 C CA . LEU A 1 97 ? 0.536 7.601 -4.917 1.00 86.00 97 LEU A CA 1
ATOM 747 C C . LEU A 1 97 ? -0.868 7.109 -5.250 1.00 86.00 97 LEU A C 1
ATOM 749 O O . LEU A 1 97 ? -1.351 7.259 -6.384 1.00 86.00 97 LEU A O 1
ATOM 753 N N . GLY A 1 98 ? -1.536 6.566 -4.245 1.00 81.25 98 GLY A N 1
ATOM 754 C CA . GLY A 1 98 ? -2.963 6.328 -4.319 1.00 81.25 98 GLY A CA 1
ATOM 755 C C . GLY A 1 98 ? -3.538 5.749 -3.039 1.00 81.25 98 GLY A C 1
ATOM 756 O O . GLY A 1 98 ? -2.833 5.390 -2.099 1.00 81.25 98 GLY A O 1
ATOM 757 N N . SER A 1 99 ? -4.856 5.601 -3.033 1.00 80.19 99 SER A N 1
ATOM 758 C CA . SER A 1 99 ? -5.593 5.080 -1.886 1.00 80.19 99 SER A CA 1
ATOM 759 C C . SER A 1 99 ? -6.155 3.690 -2.179 1.00 80.19 99 SER A C 1
ATOM 761 O O . SER A 1 99 ? -6.608 3.437 -3.303 1.00 80.19 99 SER A O 1
ATOM 763 N N . PRO A 1 100 ? -6.180 2.786 -1.186 1.00 79.06 100 PRO A N 1
ATOM 764 C CA . PRO A 1 100 ? -6.907 1.544 -1.322 1.00 79.06 100 PRO A CA 1
ATOM 765 C C . PRO A 1 100 ? -8.413 1.816 -1.372 1.00 79.06 100 PRO A C 1
ATOM 767 O O . PRO A 1 100 ? -8.935 2.670 -0.653 1.00 79.06 100 PRO A O 1
ATOM 770 N N . ASN A 1 101 ? -9.127 1.076 -2.218 1.00 77.62 101 ASN A N 1
ATOM 771 C CA . ASN A 1 101 ? -10.580 1.197 -2.374 1.00 77.62 101 ASN A CA 1
ATOM 772 C C . ASN A 1 101 ? -11.321 0.465 -1.244 1.00 77.62 101 ASN A C 1
ATOM 774 O O . ASN A 1 101 ? -12.081 -0.476 -1.476 1.00 77.62 101 ASN A O 1
ATOM 778 N N . SER A 1 102 ? -11.066 0.878 -0.010 1.00 79.00 102 SER A N 1
ATOM 779 C CA . SER A 1 102 ? -11.495 0.166 1.185 1.00 79.00 102 SER A CA 1
ATOM 780 C C . SER A 1 102 ? -12.081 1.142 2.194 1.00 79.00 102 SER A C 1
ATOM 782 O O . SER A 1 102 ? -11.558 2.230 2.418 1.00 79.00 102 SER A O 1
ATOM 784 N N . LEU A 1 103 ? -13.182 0.735 2.823 1.00 82.38 103 LEU A N 1
ATOM 785 C CA . LEU A 1 103 ? -13.683 1.395 4.022 1.00 82.38 103 LEU A CA 1
ATOM 786 C C . LEU A 1 103 ? -12.975 0.786 5.225 1.00 82.38 103 LEU A C 1
ATOM 788 O O . LEU A 1 103 ? -12.951 -0.439 5.347 1.00 82.38 103 LEU A O 1
ATOM 792 N N . PHE A 1 104 ? -12.467 1.636 6.110 1.00 85.88 104 PHE A N 1
ATOM 793 C CA . PHE A 1 104 ? -11.846 1.245 7.368 1.00 85.88 104 PHE A CA 1
ATOM 794 C C . PHE A 1 104 ? -12.650 1.826 8.526 1.00 85.88 104 PHE A C 1
ATOM 796 O O . PHE A 1 104 ? -12.949 3.019 8.539 1.00 85.88 104 PHE A O 1
ATOM 803 N N . ILE A 1 105 ? -13.001 0.986 9.495 1.00 87.75 105 ILE A N 1
ATOM 804 C CA . ILE A 1 105 ? -13.629 1.405 10.745 1.00 87.75 105 ILE A CA 1
ATOM 805 C C . ILE A 1 105 ? -12.939 0.668 11.881 1.00 87.75 105 ILE A C 1
ATOM 807 O O . ILE A 1 105 ? -12.823 -0.554 11.856 1.00 87.75 105 ILE A O 1
ATOM 811 N N . GLY A 1 106 ? -12.503 1.387 12.905 1.00 89.81 106 GLY A N 1
ATOM 812 C CA . GLY A 1 106 ? -11.833 0.750 14.028 1.00 89.81 106 GLY A CA 1
ATOM 813 C C . GLY A 1 106 ? -11.612 1.677 15.204 1.00 89.81 106 GLY A C 1
ATOM 814 O O . GLY A 1 106 ? -11.982 2.853 15.182 1.00 89.81 106 GLY A O 1
ATOM 815 N N . ILE A 1 107 ? -10.997 1.129 16.246 1.00 92.31 107 ILE A N 1
ATOM 816 C CA . ILE A 1 107 ? -10.542 1.912 17.390 1.00 92.31 107 ILE A CA 1
ATOM 817 C C . ILE A 1 107 ? -9.226 1.366 17.934 1.00 92.31 107 ILE A C 1
ATOM 819 O O . ILE A 1 107 ? -9.139 0.218 18.365 1.00 92.31 107 ILE A O 1
ATOM 823 N N . GLY A 1 108 ? -8.204 2.216 17.965 1.00 91.50 108 GLY A N 1
ATOM 824 C CA . GLY A 1 108 ? -6.904 1.891 18.537 1.00 91.50 108 GLY A CA 1
ATOM 825 C C . GLY A 1 108 ? -5.788 1.842 17.504 1.00 91.50 108 GLY A C 1
ATOM 826 O O . GLY A 1 108 ? -5.890 2.393 16.410 1.00 91.50 108 GLY A O 1
ATOM 827 N N . ARG A 1 109 ? -4.680 1.211 17.893 1.00 91.31 109 ARG A N 1
ATOM 828 C CA . ARG A 1 109 ? -3.499 1.063 17.041 1.00 91.31 109 ARG A CA 1
ATOM 829 C C . ARG A 1 109 ? -3.712 -0.071 16.047 1.00 91.31 109 ARG A C 1
ATOM 831 O O . ARG A 1 109 ? -4.335 -1.076 16.389 1.00 91.31 109 ARG A O 1
ATOM 838 N N . PHE A 1 110 ? -3.157 0.096 14.858 1.00 89.12 110 PHE A N 1
ATOM 839 C CA . PHE A 1 110 ? -3.127 -0.939 13.840 1.00 89.12 110 PHE A CA 1
ATOM 840 C C . PHE A 1 110 ? -1.759 -0.993 13.167 1.00 89.12 110 PHE A C 1
ATOM 842 O O . PHE A 1 110 ? -1.023 -0.003 13.159 1.00 89.12 110 PHE A O 1
ATOM 849 N N . THR A 1 111 ? -1.447 -2.140 12.581 1.00 90.25 111 THR A N 1
ATOM 850 C CA . THR A 1 111 ? -0.319 -2.307 11.665 1.00 90.25 111 THR A CA 1
ATOM 851 C C . THR A 1 111 ? -0.893 -2.703 10.320 1.00 90.25 111 THR A C 1
ATOM 853 O O . THR A 1 111 ? -1.699 -3.624 10.239 1.00 90.25 111 THR A O 1
ATOM 856 N N . ALA A 1 112 ? -0.524 -1.976 9.276 1.00 88.81 112 ALA A N 1
ATOM 857 C CA . ALA A 1 112 ? -0.904 -2.287 7.915 1.00 88.81 112 ALA A CA 1
ATOM 858 C C . ALA A 1 112 ? 0.317 -2.800 7.155 1.00 88.81 112 ALA A C 1
ATOM 860 O O . ALA A 1 112 ? 1.408 -2.241 7.264 1.00 88.81 112 ALA A O 1
ATOM 861 N N . THR A 1 113 ? 0.115 -3.850 6.373 1.00 88.38 113 THR A N 1
ATOM 862 C CA . THR A 1 113 ? 1.113 -4.426 5.476 1.00 88.38 113 THR A CA 1
ATOM 863 C C . THR A 1 113 ? 0.533 -4.441 4.077 1.00 88.38 113 THR A C 1
ATOM 865 O O . THR A 1 113 ? -0.616 -4.839 3.884 1.00 88.38 113 THR A O 1
ATOM 868 N N . MET A 1 114 ? 1.324 -4.004 3.107 1.00 87.56 114 MET A N 1
ATOM 869 C CA . MET A 1 114 ? 0.942 -3.952 1.709 1.00 87.56 114 MET A CA 1
ATOM 870 C C . MET A 1 114 ? 1.939 -4.725 0.857 1.00 87.56 114 MET A C 1
ATOM 872 O O . MET A 1 114 ? 3.146 -4.580 1.040 1.00 87.56 114 MET A O 1
ATOM 876 N N . THR A 1 115 ? 1.433 -5.487 -0.109 1.00 88.00 115 THR A N 1
ATOM 877 C CA . THR A 1 115 ? 2.242 -6.090 -1.173 1.00 88.00 115 THR A CA 1
ATOM 878 C C . THR A 1 115 ? 1.928 -5.447 -2.517 1.00 88.00 115 THR A C 1
ATOM 880 O O . THR A 1 115 ? 0.768 -5.364 -2.928 1.00 88.00 115 THR A O 1
ATOM 883 N N . VAL A 1 116 ? 2.988 -5.036 -3.202 1.00 88.50 116 VAL A N 1
ATOM 884 C CA . VAL A 1 116 ? 2.998 -4.554 -4.581 1.00 88.50 116 VAL A CA 1
ATOM 885 C C . VAL A 1 116 ? 3.587 -5.640 -5.468 1.00 88.50 116 VAL A C 1
ATOM 887 O O . VAL A 1 116 ? 4.544 -6.298 -5.071 1.00 88.50 116 VAL A O 1
ATOM 890 N N . THR A 1 117 ? 3.037 -5.811 -6.663 1.00 89.81 117 THR A N 1
ATOM 891 C CA . THR A 1 117 ? 3.522 -6.748 -7.685 1.00 89.81 117 THR A CA 1
ATOM 892 C C . THR A 1 117 ? 3.526 -6.083 -9.054 1.00 89.81 117 THR A C 1
ATOM 894 O O . THR A 1 117 ? 2.672 -5.237 -9.307 1.00 89.81 117 THR A O 1
ATOM 897 N N . CYS A 1 118 ? 4.402 -6.511 -9.955 1.00 90.44 118 CYS A N 1
ATOM 898 C CA . CYS A 1 118 ? 4.409 -6.097 -11.362 1.00 90.44 118 CYS A CA 1
ATOM 899 C C . CYS A 1 118 ? 4.566 -7.302 -12.304 1.00 90.44 118 CYS A C 1
ATOM 901 O O . CYS A 1 118 ? 4.791 -8.430 -11.850 1.00 90.44 118 CYS A O 1
ATOM 903 N N . ASP A 1 119 ? 4.439 -7.073 -13.611 1.00 91.19 119 ASP A N 1
ATOM 904 C CA . ASP A 1 119 ? 4.504 -8.132 -14.631 1.00 91.19 119 ASP A CA 1
ATOM 905 C C . ASP A 1 119 ? 5.884 -8.794 -14.736 1.00 91.19 119 ASP A C 1
ATOM 907 O O . ASP A 1 119 ? 5.992 -9.956 -15.128 1.00 91.19 119 ASP A O 1
ATOM 911 N N . GLU A 1 120 ? 6.943 -8.098 -14.318 1.00 89.06 120 GLU A N 1
ATOM 912 C CA . GLU A 1 120 ? 8.298 -8.646 -14.216 1.00 89.06 120 GLU A CA 1
ATOM 913 C C . GLU A 1 120 ? 8.425 -9.737 -13.134 1.00 89.06 120 GLU A C 1
ATOM 915 O O . GLU A 1 120 ? 9.491 -10.329 -12.969 1.00 89.06 120 GLU A O 1
ATOM 920 N N . GLY A 1 121 ? 7.35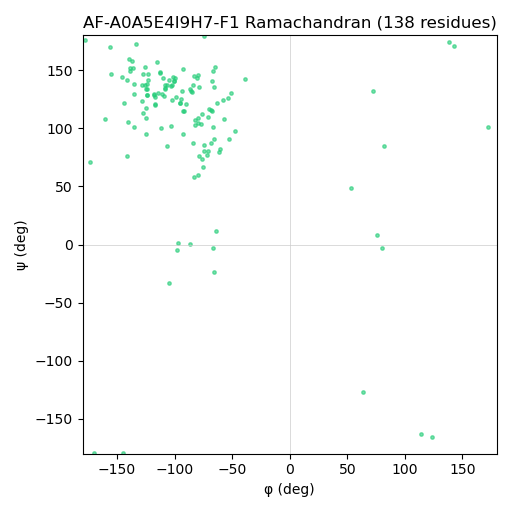5 -10.018 -12.380 1.00 82.44 121 GLY A N 1
ATOM 921 C CA . GLY A 1 121 ? 7.346 -11.008 -11.303 1.00 82.44 121 GLY A CA 1
ATOM 922 C C . GLY A 1 121 ? 8.048 -10.531 -10.031 1.00 82.44 121 GLY A C 1
ATOM 923 O O . GLY A 1 121 ? 8.235 -11.318 -9.102 1.00 82.44 121 GLY A O 1
ATOM 924 N N . ILE A 1 122 ? 8.420 -9.249 -9.974 1.00 84.06 122 ILE A N 1
ATOM 925 C CA . ILE A 1 122 ? 8.973 -8.613 -8.782 1.00 84.06 122 ILE A CA 1
ATOM 926 C C . ILE A 1 122 ? 7.836 -8.228 -7.838 1.00 84.06 122 ILE A C 1
ATOM 928 O O . ILE A 1 122 ? 6.751 -7.812 -8.257 1.00 84.06 122 ILE A O 1
ATOM 932 N N . PHE A 1 123 ? 8.099 -8.358 -6.540 1.00 85.19 123 PHE A N 1
ATOM 933 C CA . PHE A 1 123 ? 7.204 -7.907 -5.490 1.00 85.19 123 PHE A CA 1
ATOM 934 C C . PHE A 1 123 ? 7.936 -7.012 -4.493 1.00 85.19 123 PHE A C 1
ATOM 936 O O . PHE A 1 123 ? 9.113 -7.208 -4.202 1.00 85.19 123 PHE A O 1
ATOM 943 N N . GLY A 1 124 ? 7.212 -6.035 -3.958 1.00 84.88 124 GLY A N 1
ATOM 944 C CA . GLY A 1 124 ? 7.656 -5.187 -2.860 1.00 84.88 124 GLY A CA 1
ATOM 945 C C . GLY A 1 124 ? 6.677 -5.271 -1.707 1.00 84.88 124 GLY A C 1
ATOM 946 O O . GLY A 1 124 ? 5.471 -5.416 -1.916 1.00 84.88 124 GLY A O 1
ATOM 947 N N . THR A 1 125 ? 7.178 -5.170 -0.482 1.00 86.38 125 THR A N 1
ATOM 948 C CA . THR A 1 125 ? 6.330 -5.146 0.710 1.00 86.38 125 THR A CA 1
ATOM 949 C C . THR A 1 125 ? 6.603 -3.907 1.535 1.00 86.38 125 THR A C 1
ATOM 951 O O . THR A 1 125 ? 7.747 -3.643 1.892 1.00 86.38 125 THR A O 1
ATOM 954 N N . GLY A 1 126 ? 5.543 -3.182 1.872 1.00 84.19 126 GLY A N 1
ATOM 955 C CA . GLY A 1 126 ? 5.582 -2.059 2.801 1.00 84.19 126 GLY A CA 1
ATOM 956 C C . GLY A 1 126 ? 4.821 -2.402 4.064 1.00 84.19 126 GLY A C 1
ATOM 957 O O . GLY A 1 126 ? 3.830 -3.132 4.018 1.00 84.19 126 GLY A O 1
ATOM 958 N N . SER A 1 127 ? 5.253 -1.865 5.197 1.00 86.38 127 SER A N 1
ATOM 959 C CA . SER A 1 127 ? 4.452 -1.911 6.415 1.00 86.38 127 SER A CA 1
ATOM 960 C C . SER A 1 127 ? 4.523 -0.591 7.159 1.00 86.38 127 SER A C 1
ATOM 962 O O . SER A 1 127 ? 5.497 0.150 7.053 1.00 86.38 127 SER A O 1
ATOM 964 N N . GLY A 1 128 ? 3.463 -0.288 7.892 1.00 85.62 128 GLY A N 1
ATOM 965 C CA . GLY A 1 128 ? 3.315 0.969 8.602 1.00 85.62 128 GLY A CA 1
ATOM 966 C C . GLY A 1 128 ? 2.368 0.804 9.773 1.00 85.62 128 GLY A C 1
ATOM 967 O O . GLY A 1 128 ? 1.426 0.013 9.737 1.00 85.62 128 GLY A O 1
ATOM 968 N N . ASN A 1 129 ? 2.640 1.549 10.835 1.00 88.25 129 ASN A N 1
ATOM 969 C CA . ASN A 1 129 ? 1.801 1.562 12.022 1.00 88.25 129 ASN A CA 1
ATOM 970 C C . ASN A 1 129 ? 0.904 2.789 11.983 1.00 88.25 129 ASN A C 1
ATOM 972 O O . ASN A 1 129 ? 1.350 3.858 1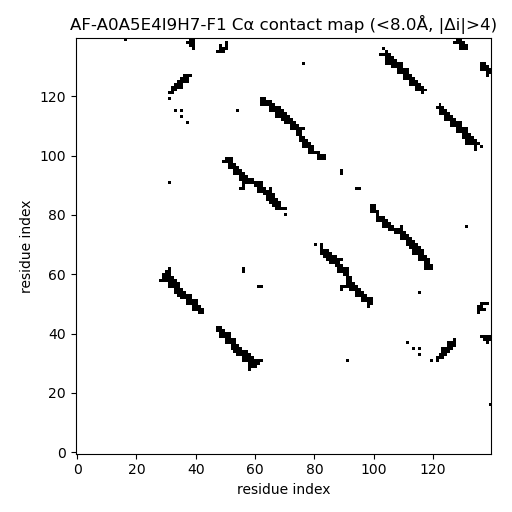1.592 1.00 88.25 129 ASN A O 1
ATOM 976 N N . GLY A 1 130 ? -0.327 2.659 12.451 1.00 88.56 130 GLY A N 1
ATOM 977 C CA . GLY A 1 130 ? -1.248 3.778 12.533 1.00 88.56 130 GLY A CA 1
ATOM 978 C C . GLY A 1 130 ? -2.156 3.705 13.747 1.00 88.56 130 GLY A C 1
ATOM 9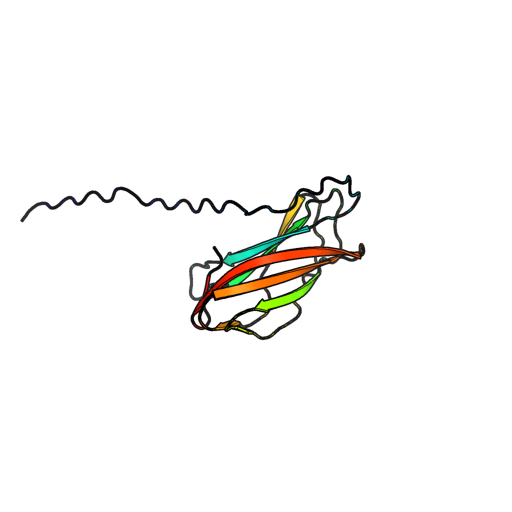79 O O . GLY A 1 130 ? -2.085 2.800 14.585 1.00 88.56 130 GLY A O 1
ATOM 980 N N . PHE A 1 131 ? -3.022 4.700 13.838 1.00 88.38 131 PHE A N 1
ATOM 981 C CA . PHE A 1 131 ? -4.104 4.786 14.796 1.00 88.38 131 PHE A CA 1
ATOM 982 C C . PHE A 1 131 ? -5.404 5.072 14.052 1.00 88.38 131 PHE A C 1
ATOM 984 O O . PHE A 1 131 ? -5.438 5.903 13.147 1.00 88.38 131 PHE A O 1
ATOM 991 N N . ILE A 1 132 ? -6.474 4.386 14.436 1.00 87.25 132 ILE A N 1
ATOM 992 C CA . ILE A 1 132 ? -7.809 4.587 13.882 1.00 87.25 132 ILE A CA 1
ATOM 993 C C . ILE A 1 132 ? -8.800 4.930 14.997 1.00 87.25 132 ILE A C 1
ATOM 995 O O . ILE A 1 132 ? -8.736 4.379 16.099 1.00 87.25 132 ILE A O 1
ATOM 999 N N . PHE A 1 133 ? -9.724 5.848 14.715 1.00 88.38 133 PHE A N 1
ATOM 1000 C CA . PHE A 1 133 ? -10.850 6.175 15.589 1.00 88.38 133 PHE A CA 1
ATOM 1001 C C . PHE A 1 133 ? -12.106 6.416 14.749 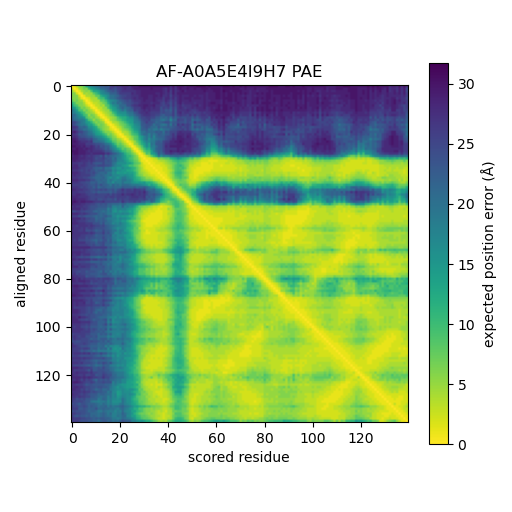1.00 88.38 133 PHE A C 1
ATOM 1003 O O . PHE A 1 133 ? -12.238 7.438 14.075 1.00 88.38 133 PHE A O 1
ATOM 1010 N N . GLY A 1 134 ? -13.030 5.455 14.760 1.00 86.62 134 GLY A N 1
ATOM 1011 C CA . GLY A 1 134 ? -14.160 5.458 13.835 1.00 86.62 134 GLY A CA 1
ATOM 1012 C C . GLY A 1 134 ? -13.653 5.327 12.391 1.00 86.62 134 GLY A C 1
ATOM 1013 O O . GLY A 1 134 ? -12.897 4.393 12.129 1.00 86.62 134 GLY A O 1
ATOM 1014 N N . PRO A 1 135 ? -14.035 6.228 11.465 1.00 82.38 135 PRO A N 1
ATOM 1015 C CA . PRO A 1 135 ? -13.553 6.216 10.082 1.00 82.38 135 PRO A CA 1
ATOM 1016 C C . PRO A 1 135 ? -12.228 6.973 9.868 1.00 82.38 135 PRO A C 1
ATOM 1018 O O . PRO A 1 135 ? -11.767 7.083 8.735 1.00 82.38 135 PRO A O 1
ATOM 1021 N N . PHE A 1 136 ? -11.635 7.556 10.914 1.00 83.00 136 PHE A N 1
ATOM 1022 C CA . PHE A 1 136 ? -10.462 8.424 10.786 1.00 83.00 136 PHE A CA 1
ATOM 1023 C C . PHE A 1 136 ? -9.167 7.642 11.006 1.00 83.00 136 PHE A C 1
ATOM 1025 O O . PHE A 1 136 ? -8.983 7.079 12.085 1.00 83.00 136 PHE A O 1
ATOM 1032 N N . ILE A 1 137 ? -8.269 7.643 10.013 1.00 83.69 137 ILE A N 1
ATOM 1033 C CA . ILE A 1 137 ? -6.959 6.977 10.061 1.00 83.69 137 ILE A CA 1
ATOM 1034 C C . ILE A 1 137 ? -5.829 8.000 10.172 1.00 83.69 137 ILE A C 1
ATOM 1036 O O . ILE A 1 137 ? -5.773 8.968 9.415 1.00 83.69 137 ILE A O 1
ATOM 1040 N N . ILE A 1 138 ? -4.889 7.730 11.074 1.00 81.88 138 ILE A N 1
ATOM 1041 C CA . ILE A 1 138 ? -3.663 8.498 11.282 1.00 81.88 138 ILE A CA 1
ATOM 1042 C C . ILE A 1 138 ? -2.469 7.549 11.163 1.00 81.88 138 ILE A C 1
ATOM 1044 O O . ILE A 1 138 ? -2.325 6.635 11.973 1.00 81.88 138 ILE A O 1
ATOM 1048 N N . VAL A 1 139 ? -1.609 7.781 10.181 1.00 81.62 139 VAL A N 1
ATOM 1049 C CA . VAL A 1 139 ? -0.321 7.109 9.994 1.00 81.62 139 VAL A CA 1
ATOM 1050 C C . VAL A 1 139 ? 0.766 8.188 10.119 1.00 81.62 139 VAL A C 1
ATOM 1052 O O . VAL A 1 139 ? 0.666 9.193 9.409 1.00 81.62 139 VAL A O 1
ATOM 1055 N N . PRO A 1 140 ? 1.704 8.052 11.075 1.00 73.75 140 PRO A N 1
ATOM 1056 C CA . PRO A 1 140 ? 2.733 9.044 11.374 1.00 73.75 140 PRO A CA 1
ATOM 1057 C C . PRO A 1 140 ? 3.882 9.060 10.361 1.00 73.75 140 PRO A C 1
ATOM 1059 O O . PRO A 1 140 ? 4.105 8.025 9.693 1.00 73.75 140 PRO A O 1
#

Mean predicted aligned error: 11.8 Å

Solvent-accessible surface area (backbone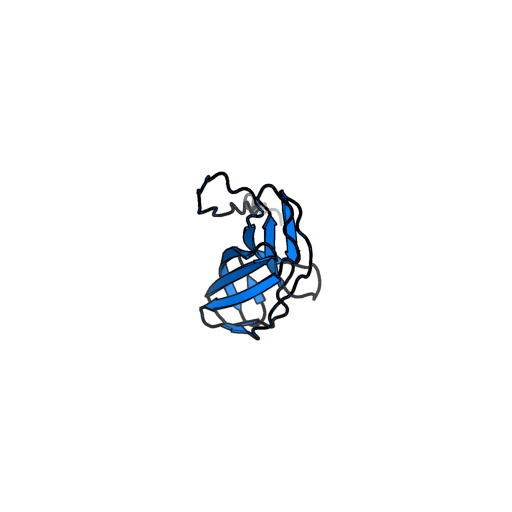 atoms only — not comparable to full-atom values): 8159 Å² total; per-residue (Å²): 134,89,80,86,82,77,79,90,71,89,76,87,75,70,82,76,76,71,78,87,82,83,76,93,74,92,62,93,63,86,39,50,38,53,50,40,46,55,37,46,45,79,54,95,61,98,53,66,43,37,60,31,38,39,43,25,24,72,19,80,31,65,33,42,54,38,27,37,70,43,80,45,73,48,60,58,59,51,62,52,86,47,74,33,75,44,86,40,69,39,48,50,73,37,72,49,76,49,60,61,72,50,60,54,39,26,56,47,58,33,41,38,37,40,34,39,36,31,76,87,74,45,70,25,71,20,68,38,59,34,38,30,56,50,71,44,44,47,34,120